Protein AF-A0A2D4LAH9-F1 (afdb_monomer)

Organism: NCBI:txid129469

Foldseek 3Di:
DDWDDDPNDTDDPVVCCVVPFAAAPQPRDTDDDDWDDDPNGIHDQQRQAAPQPRDGDDPPADWDDDPPHIHRPVRVVVVVVVVVVVVVVVVVPPCPDDDDDDDDDDDPDPDDDDDDDDDDDDDD

Solvent-accessible surface area (backbone atoms only — not comparable to full-atom values): 8335 Å² total; per-residue (Å²): 133,78,71,48,75,55,98,89,44,78,29,50,63,67,58,42,42,73,76,71,46,50,52,15,74,79,78,70,43,71,57,77,84,73,74,40,78,57,96,94,41,36,28,39,53,87,62,47,33,20,78,84,78,64,46,62,70,59,92,89,60,75,71,45,74,56,90,91,46,39,28,42,65,67,54,50,52,51,55,53,51,53,52,55,53,50,53,52,55,55,68,70,60,75,68,75,80,80,76,93,78,91,80,87,91,83,86,86,77,91,72,84,84,88,88,84,89,86,86,81,89,80,88,134

Secondary structure (DSSP, 8-state):
--EEEETTEEEEHHHHHHHHPPBPTTT-SB--S--EEETTEEE-TTT-B-TTT-PBPPTT---EEETTEEE-HHHHHHHHHHHHHHHHHHHT---PPPP-------------------------

Radius of gyration: 31.05 Å; Cα contacts (8 Å, |Δi|>4): 111; chains: 1; bounding box: 58×58×88 Å

InterPro domains:
  IPR001781 Zinc finger, LIM-type [PF00412] (24-76)
  IPR001781 Zinc finger, LIM-type [PS00478] (24-57)
  IPR001781 Zinc finger, LIM-type [PS50023] (22-82)
  IPR001781 Zinc finger, LIM-type [SM00132] (23-75)
  IPR051618 Actin-binding LIM [PTHR24213] (1-110)

Sequence (124 aa):
GEYISKDGVPYCESDYHAQFGIKCETCNRYISGRVLEAGGKHYHPTCARCVRCHQMFTEGEEMYLTGSEVWHPICKQAARAEKKLKHRRTSETSISPPGSSIGSPNRVICSLGTLSPYSQDIYE

Mean predicted aligned error: 14.27 Å

pLDDT: mean 78.94, std 20.69, range [34.25, 96.5]

Structure (mmCIF, N/CA/C/O backbone):
data_AF-A0A2D4LAH9-F1
#
_entry.id   AF-A0A2D4LAH9-F1
#
loop_
_atom_site.group_PDB
_atom_site.id
_atom_site.type_symbol
_atom_site.label_atom_id
_atom_site.label_alt_id
_atom_site.label_comp_id
_atom_site.label_asym_id
_atom_site.label_entity_id
_atom_site.label_seq_id
_atom_site.pdbx_PDB_ins_code
_atom_site.Cartn_x
_atom_site.Cartn_y
_atom_site.Cartn_z
_atom_site.occupancy
_atom_site.B_iso_or_equiv
_atom_site.auth_seq_id
_atom_site.auth_comp_id
_atom_site.auth_asym_id
_atom_site.auth_atom_id
_atom_site.pdbx_PDB_model_num
ATOM 1 N N . GLY A 1 1 ? -21.702 -7.077 20.236 1.00 69.81 1 GLY A N 1
ATOM 2 C CA . GLY A 1 1 ? -20.574 -6.513 19.476 1.00 69.81 1 GLY A CA 1
ATOM 3 C C . GLY A 1 1 ? -19.377 -6.483 20.390 1.00 69.81 1 GLY A C 1
ATOM 4 O O . GLY A 1 1 ? -19.568 -6.250 21.578 1.00 69.81 1 GLY A O 1
ATOM 5 N N . GLU A 1 2 ? -18.193 -6.784 19.873 1.00 82.88 2 GLU A N 1
ATOM 6 C CA . GLU A 1 2 ? -16.946 -6.663 20.634 1.00 82.88 2 GLU A CA 1
ATOM 7 C C . GLU A 1 2 ? -16.525 -5.183 20.702 1.00 82.88 2 GLU A C 1
ATOM 9 O O . GLU A 1 2 ? -16.759 -4.425 19.758 1.00 82.88 2 GLU A O 1
ATOM 14 N N . TYR A 1 3 ? -15.963 -4.757 21.836 1.00 90.12 3 TYR A N 1
ATOM 15 C CA . TYR A 1 3 ? -15.490 -3.387 22.072 1.00 90.12 3 TYR A CA 1
ATOM 16 C C . TYR A 1 3 ? -13.961 -3.358 22.112 1.00 90.12 3 TYR A C 1
ATOM 18 O O . TYR A 1 3 ? -13.335 -4.301 22.597 1.00 90.12 3 TYR A O 1
ATOM 26 N N . ILE A 1 4 ? -13.365 -2.261 21.639 1.00 91.19 4 ILE A N 1
ATOM 27 C CA . ILE A 1 4 ? -11.914 -2.043 21.625 1.00 91.19 4 ILE A CA 1
ATOM 28 C C . ILE A 1 4 ? -11.580 -0.951 22.646 1.00 91.19 4 ILE A C 1
ATOM 30 O O . ILE A 1 4 ? -12.058 0.177 22.528 1.00 91.19 4 ILE A O 1
ATOM 34 N N . SER A 1 5 ? -10.759 -1.273 23.647 1.00 93.31 5 SER A N 1
ATOM 35 C CA . SER A 1 5 ? -10.338 -0.317 24.679 1.00 93.31 5 SER A CA 1
ATOM 36 C C . SER A 1 5 ? -9.042 0.388 24.282 1.00 93.31 5 SER A C 1
ATOM 38 O O . SER A 1 5 ? -8.027 -0.271 24.055 1.00 93.31 5 SER A O 1
ATOM 40 N N . LYS A 1 6 ? -9.052 1.726 24.261 1.00 91.12 6 LYS A N 1
ATOM 41 C CA . LYS A 1 6 ? -7.860 2.564 24.049 1.00 91.12 6 LYS A CA 1
ATOM 42 C C . LYS A 1 6 ? -7.771 3.605 25.153 1.00 91.12 6 LYS A C 1
ATOM 44 O O . LYS A 1 6 ? -8.728 4.342 25.365 1.00 91.12 6 LYS A O 1
ATOM 49 N N . ASP A 1 7 ? -6.647 3.642 25.868 1.00 92.81 7 ASP A N 1
ATOM 50 C CA . ASP A 1 7 ? -6.413 4.586 26.973 1.00 92.81 7 ASP A CA 1
ATOM 51 C C . ASP A 1 7 ? -7.532 4.567 28.044 1.00 92.81 7 ASP A C 1
ATOM 53 O O . ASP A 1 7 ? -7.882 5.586 28.628 1.00 92.81 7 ASP A O 1
ATOM 57 N N . GLY A 1 8 ? -8.136 3.393 28.280 1.00 93.06 8 GLY A N 1
ATOM 58 C CA . GLY A 1 8 ? -9.243 3.207 29.230 1.00 93.06 8 GLY A CA 1
ATOM 59 C C . GLY A 1 8 ? -10.637 3.570 28.701 1.00 93.06 8 GLY A C 1
ATOM 60 O O . GLY A 1 8 ? -11.620 3.347 29.405 1.00 93.06 8 GLY A O 1
ATOM 61 N N . VAL A 1 9 ? -10.749 4.074 27.468 1.00 94.38 9 VAL A N 1
ATOM 62 C CA . VAL A 1 9 ? -12.029 4.425 26.836 1.00 94.38 9 VAL A CA 1
ATOM 63 C C . VAL A 1 9 ? -12.472 3.305 25.883 1.00 94.38 9 VAL A C 1
ATOM 65 O O . VAL A 1 9 ? -11.676 2.883 25.036 1.00 94.38 9 VAL A O 1
ATOM 68 N N . PRO A 1 10 ? -13.717 2.803 25.994 1.00 95.75 10 PRO A N 1
ATOM 69 C CA . PRO A 1 10 ? -14.249 1.807 25.073 1.00 95.75 10 PRO A CA 1
ATOM 70 C C . PRO A 1 10 ? -14.749 2.461 23.779 1.00 95.75 10 PRO A C 1
ATOM 72 O O . PRO A 1 10 ? -15.543 3.400 23.811 1.00 95.75 10 PRO A O 1
ATOM 75 N N . TYR A 1 11 ? -14.340 1.910 22.640 1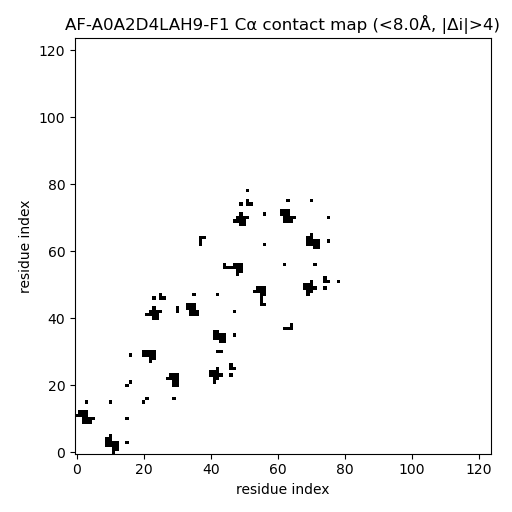.00 94.81 11 TYR A N 1
ATOM 76 C CA . TYR A 1 11 ? -14.817 2.291 21.312 1.00 94.81 11 TYR A CA 1
ATOM 77 C C . TYR A 1 11 ? -15.493 1.099 20.641 1.00 94.81 1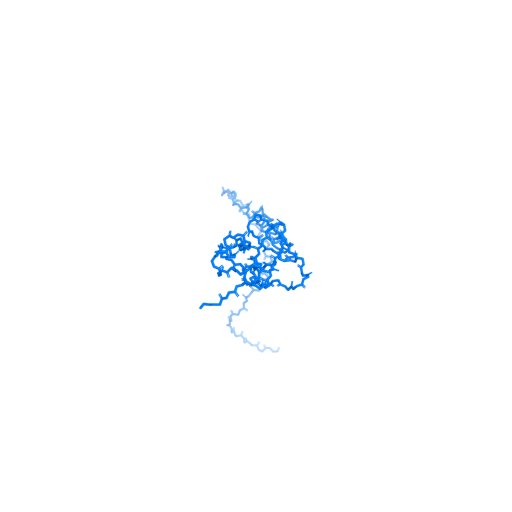1 TYR A C 1
ATOM 79 O O . TYR A 1 11 ? -15.099 -0.055 20.845 1.00 94.81 11 TYR A O 1
ATOM 87 N N . CYS A 1 12 ? -16.493 1.364 19.798 1.00 93.94 12 CYS A N 1
ATOM 88 C CA . CYS A 1 12 ? -16.871 0.371 18.800 1.00 93.94 12 CYS A CA 1
ATOM 89 C C . CYS A 1 12 ? -15.774 0.286 17.7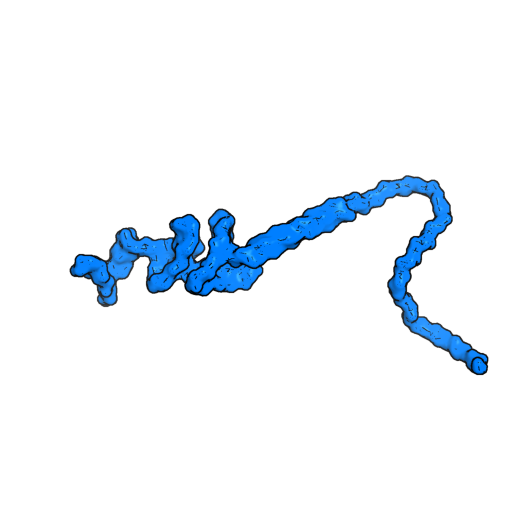25 1.00 93.94 12 CYS A C 1
ATOM 91 O O . CYS A 1 12 ? -14.985 1.217 17.548 1.00 93.94 12 CYS A O 1
ATOM 93 N N . GLU A 1 13 ? -15.730 -0.816 16.977 1.00 91.69 13 GLU A N 1
ATOM 94 C CA . GLU A 1 13 ? -14.726 -1.014 15.925 1.00 91.69 13 GLU A CA 1
ATOM 95 C C . GLU A 1 13 ? -14.715 0.127 14.890 1.00 91.69 13 GLU A C 1
ATOM 97 O O . GLU A 1 13 ? -13.654 0.597 14.481 1.00 91.69 13 GLU A O 1
ATOM 102 N N . SER A 1 14 ? -15.897 0.609 14.493 1.00 92.62 14 SER A N 1
ATOM 103 C CA . SER A 1 14 ? -16.024 1.677 13.492 1.00 92.62 14 SER A CA 1
ATOM 104 C C . SER A 1 14 ? -15.450 3.006 13.986 1.00 92.62 14 SER A C 1
ATOM 106 O O . SER A 1 14 ? -14.678 3.634 13.263 1.00 92.62 14 SER A O 1
ATOM 108 N N . ASP A 1 15 ? -15.760 3.407 15.221 1.00 94.31 15 ASP A N 1
ATOM 109 C CA . ASP A 1 15 ? -15.262 4.659 15.804 1.00 94.31 15 ASP A CA 1
ATOM 110 C C . ASP A 1 15 ? -13.758 4.598 16.060 1.00 94.31 15 ASP A C 1
ATOM 112 O O . ASP A 1 15 ? -13.039 5.561 15.784 1.00 94.31 15 ASP A O 1
ATOM 116 N N . TYR A 1 16 ? -13.271 3.447 16.533 1.00 94.25 16 TYR A N 1
ATOM 117 C CA . TYR A 1 16 ? -11.845 3.229 16.736 1.00 94.25 16 TYR A CA 1
ATOM 118 C C . TYR A 1 16 ? -11.079 3.410 15.424 1.00 94.25 16 TYR A C 1
ATOM 120 O O . TYR A 1 16 ? -10.102 4.155 15.361 1.00 94.25 16 TYR A O 1
ATOM 128 N N . HIS A 1 17 ? -11.543 2.771 14.350 1.00 94.12 17 HIS A N 1
ATOM 129 C CA . HIS A 1 17 ? -10.920 2.907 13.041 1.00 94.12 17 HIS A CA 1
ATOM 130 C C . HIS A 1 17 ? -11.063 4.320 12.457 1.00 94.12 17 HIS A C 1
ATOM 132 O O . HIS A 1 17 ? -10.127 4.819 11.829 1.00 94.12 17 HIS A O 1
ATOM 138 N N . ALA A 1 18 ? -12.195 4.993 12.666 1.00 92.75 18 ALA A N 1
ATOM 139 C CA . ALA A 1 18 ? -12.395 6.361 12.197 1.00 92.75 18 ALA A CA 1
ATOM 140 C C . ALA A 1 18 ? -11.409 7.350 12.841 1.00 92.75 18 ALA A C 1
ATOM 142 O O . ALA A 1 18 ? -10.912 8.240 12.152 1.00 92.75 18 ALA A O 1
ATOM 143 N N . GLN A 1 19 ? -11.104 7.178 14.130 1.00 93.94 19 GLN A N 1
ATOM 144 C CA . GLN A 1 19 ? -10.240 8.094 14.882 1.00 93.94 19 GLN A CA 1
ATOM 145 C C . GLN A 1 19 ? -8.759 7.697 14.867 1.00 93.94 19 GLN A C 1
ATOM 147 O O . GLN A 1 19 ? -7.890 8.562 14.801 1.00 93.94 19 GLN A O 1
ATOM 152 N N . PHE A 1 20 ? -8.461 6.398 14.932 1.00 92.94 20 PHE A N 1
ATOM 153 C CA . PHE A 1 20 ? -7.107 5.881 15.173 1.00 92.94 20 PHE A CA 1
ATOM 154 C C . PHE A 1 20 ? -6.662 4.829 14.152 1.00 92.94 20 PHE A C 1
ATOM 156 O O . PHE A 1 20 ? -5.547 4.316 14.232 1.00 92.94 20 PHE A O 1
ATOM 163 N N . GLY A 1 21 ? -7.528 4.463 13.209 1.00 93.31 21 GLY A N 1
ATOM 164 C CA . GLY A 1 21 ? -7.244 3.405 12.254 1.00 93.31 21 GLY A C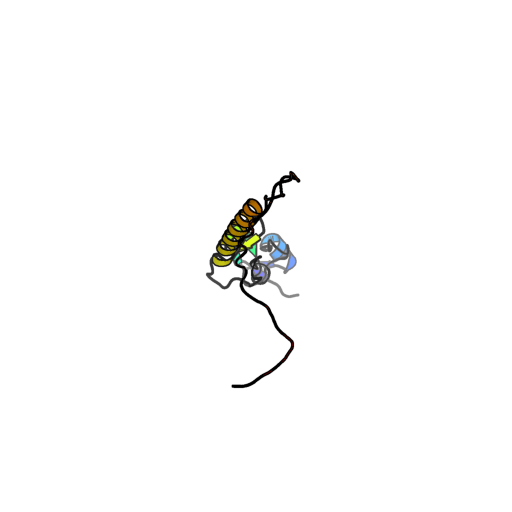A 1
ATOM 165 C C . GLY A 1 21 ? -6.180 3.806 11.236 1.00 93.31 21 GLY A C 1
ATOM 166 O O . GLY A 1 21 ? -6.270 4.844 10.583 1.00 93.31 21 GLY A O 1
ATOM 167 N N . ILE A 1 22 ? -5.212 2.918 11.028 1.00 95.62 22 ILE A N 1
ATOM 168 C CA . ILE A 1 22 ? -4.214 3.038 9.964 1.00 95.62 22 ILE A CA 1
ATOM 169 C C . ILE A 1 22 ? -4.790 2.410 8.696 1.00 95.62 22 ILE A C 1
ATOM 171 O O . ILE A 1 22 ? -5.244 1.265 8.723 1.00 95.62 22 ILE A O 1
ATOM 175 N N . LYS A 1 23 ? -4.777 3.137 7.576 1.00 96.12 23 LYS A N 1
ATOM 176 C CA . LYS A 1 23 ? -5.248 2.623 6.283 1.00 96.12 23 LYS A CA 1
ATOM 177 C C . LYS A 1 23 ? -4.090 2.094 5.452 1.00 96.12 23 LYS A C 1
ATOM 179 O O . LYS A 1 23 ? -3.045 2.730 5.348 1.00 96.12 23 LYS A O 1
ATOM 184 N N . CYS A 1 24 ? -4.306 0.943 4.827 1.00 96.00 24 CYS A N 1
ATOM 185 C CA . CYS A 1 24 ? -3.378 0.414 3.845 1.00 96.00 24 CYS A CA 1
ATOM 186 C C . CYS A 1 24 ? -3.425 1.244 2.566 1.00 96.00 24 CYS A C 1
ATOM 188 O O . CYS A 1 24 ? -4.490 1.417 1.977 1.00 96.00 24 CYS A O 1
ATOM 190 N N . GLU A 1 25 ? -2.258 1.662 2.089 1.00 94.94 25 GLU A N 1
ATOM 191 C CA . GLU A 1 25 ? -2.116 2.423 0.846 1.00 94.94 25 GLU A CA 1
ATOM 192 C C . GLU A 1 25 ? -2.602 1.639 -0.391 1.00 94.94 25 GLU A C 1
ATOM 194 O O . GLU A 1 25 ? -3.119 2.219 -1.339 1.00 94.94 25 GLU A O 1
ATOM 199 N N . THR A 1 26 ? -2.465 0.309 -0.400 1.00 93.81 26 THR A N 1
ATOM 200 C CA . THR A 1 26 ? -2.825 -0.518 -1.564 1.00 93.81 26 THR A CA 1
ATOM 201 C C . THR A 1 26 ? -4.325 -0.774 -1.675 1.00 93.81 26 THR A C 1
ATOM 203 O O . THR A 1 26 ? -4.877 -0.709 -2.770 1.00 93.81 26 THR A O 1
ATOM 206 N N . CYS A 1 27 ? -4.992 -1.126 -0.571 1.00 95.44 27 CYS A N 1
ATOM 207 C CA . CYS A 1 27 ? -6.397 -1.550 -0.600 1.00 95.44 27 CYS A CA 1
ATOM 208 C C . CYS A 1 27 ? -7.367 -0.555 0.052 1.00 95.44 27 CYS A C 1
ATOM 210 O O . CYS A 1 27 ? -8.575 -0.779 0.007 1.00 95.44 27 CYS A O 1
ATOM 212 N N . ASN A 1 28 ? -6.859 0.524 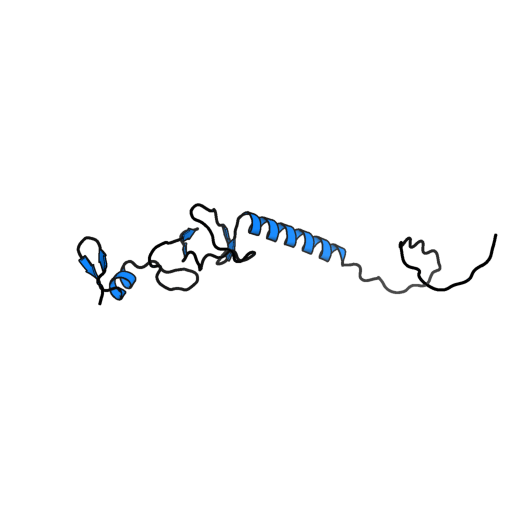0.656 1.00 95.44 28 ASN A N 1
ATOM 213 C CA . ASN A 1 28 ? -7.622 1.560 1.361 1.00 95.44 28 ASN A CA 1
ATOM 214 C C . ASN A 1 28 ? -8.486 1.062 2.535 1.00 95.44 28 ASN A C 1
ATOM 216 O O . ASN A 1 28 ? -9.336 1.797 3.039 1.00 95.44 28 ASN A O 1
ATOM 220 N N . ARG A 1 29 ? -8.262 -0.172 3.004 1.00 95.75 29 ARG A N 1
ATOM 221 C CA . ARG A 1 29 ? -8.912 -0.733 4.197 1.00 95.75 29 ARG A CA 1
ATOM 222 C C . ARG A 1 29 ? -8.042 -0.53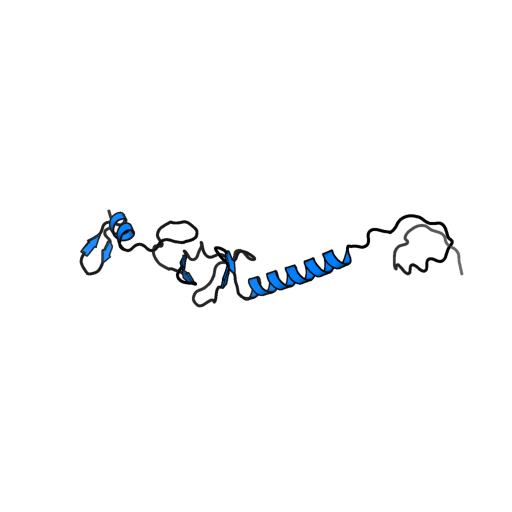2 5.430 1.00 95.75 29 ARG A C 1
ATOM 224 O O . ARG A 1 29 ? -6.821 -0.402 5.319 1.00 95.75 29 ARG A O 1
ATOM 231 N N . TYR A 1 30 ? -8.677 -0.539 6.597 1.00 96.12 30 TYR A N 1
ATOM 232 C CA . TYR A 1 30 ? -7.974 -0.478 7.872 1.00 96.12 30 TYR A CA 1
ATOM 233 C C . TYR A 1 30 ? -7.084 -1.710 8.080 1.00 96.12 30 TYR A C 1
ATOM 235 O O . TYR A 1 30 ? -7.418 -2.828 7.672 1.00 96.12 30 TYR A O 1
ATOM 243 N N . ILE A 1 31 ? -5.908 -1.483 8.658 1.00 94.56 31 ILE A N 1
ATOM 244 C CA . ILE A 1 31 ? -4.954 -2.525 9.022 1.00 94.56 31 ILE A CA 1
ATOM 245 C C . ILE A 1 31 ? -5.229 -2.920 10.465 1.00 94.56 31 ILE A C 1
ATOM 247 O O . ILE A 1 31 ? -5.017 -2.134 11.384 1.00 94.56 31 ILE A O 1
ATOM 251 N N . SER A 1 32 ? -5.686 -4.153 10.649 1.00 90.38 32 SER A N 1
ATOM 252 C CA . SER A 1 32 ? -5.830 -4.774 11.961 1.00 90.38 32 SER A CA 1
ATOM 253 C C . SER A 1 32 ? -4.636 -5.703 12.198 1.00 90.38 32 SER A C 1
ATOM 255 O O . SER A 1 32 ? -4.299 -6.517 11.337 1.00 90.38 32 SER A O 1
ATOM 257 N N . GLY A 1 33 ? -3.985 -5.596 13.357 1.00 88.06 33 GLY A N 1
ATOM 258 C CA . GLY A 1 33 ? -2.838 -6.435 13.716 1.00 88.06 33 GLY A CA 1
ATOM 259 C C . GLY A 1 33 ? -1.501 -5.920 13.170 1.00 88.06 33 GLY A C 1
ATOM 260 O O . GLY A 1 33 ? -1.140 -4.769 13.401 1.00 88.06 33 GLY A O 1
ATOM 261 N N . ARG A 1 34 ? -0.729 -6.791 12.500 1.00 90.75 34 ARG A N 1
ATOM 262 C CA . ARG A 1 34 ? 0.620 -6.458 12.004 1.00 90.75 34 ARG A CA 1
ATOM 263 C C . ARG A 1 34 ? 0.558 -5.449 10.858 1.00 90.75 34 ARG A C 1
ATOM 265 O O . ARG A 1 34 ? -0.207 -5.624 9.910 1.00 90.75 34 ARG A O 1
ATOM 272 N N . VAL A 1 35 ? 1.437 -4.454 10.917 1.00 92.50 35 VAL A N 1
ATOM 273 C CA . VAL A 1 35 ? 1.582 -3.398 9.912 1.00 92.50 35 VAL A CA 1
ATOM 274 C C . VAL A 1 35 ? 2.996 -3.409 9.344 1.00 92.50 35 VAL A C 1
ATOM 276 O O . VAL A 1 35 ? 3.958 -3.629 10.075 1.00 92.50 35 VAL A O 1
ATOM 279 N N . LEU A 1 36 ? 3.114 -3.183 8.037 1.00 91.88 36 LEU A N 1
ATOM 280 C CA . LEU A 1 36 ? 4.387 -2.867 7.400 1.00 91.88 36 LEU A CA 1
ATOM 281 C C . LEU A 1 36 ? 4.438 -1.376 7.088 1.00 91.88 36 LEU A C 1
ATOM 283 O O . LEU A 1 36 ? 3.492 -0.832 6.512 1.00 91.88 36 LEU A O 1
ATOM 287 N N . GLU A 1 37 ? 5.554 -0.742 7.427 1.00 91.69 37 GLU A N 1
ATOM 288 C CA . GLU A 1 37 ? 5.804 0.671 7.166 1.00 91.69 37 GLU A CA 1
ATOM 289 C C . GLU A 1 37 ? 6.974 0.831 6.188 1.00 91.69 37 GLU A C 1
ATOM 291 O O . GLU A 1 37 ? 8.032 0.228 6.360 1.00 91.69 37 GLU A O 1
ATOM 296 N N . ALA A 1 38 ? 6.793 1.651 5.151 1.00 87.69 38 ALA A N 1
ATOM 297 C CA . ALA A 1 38 ? 7.905 2.163 4.353 1.00 87.69 38 ALA A CA 1
ATOM 298 C C . ALA A 1 38 ? 7.593 3.542 3.796 1.00 87.69 38 ALA A C 1
ATOM 300 O O . ALA A 1 38 ? 6.491 3.794 3.308 1.00 87.69 38 ALA A O 1
ATOM 301 N N . GLY A 1 39 ? 8.597 4.422 3.817 1.00 86.62 39 GLY A N 1
ATOM 302 C CA . GLY A 1 39 ? 8.502 5.770 3.253 1.00 86.62 39 GLY A CA 1
ATOM 303 C C . GLY A 1 39 ? 7.291 6.557 3.760 1.00 86.62 39 GLY A C 1
ATOM 304 O O . GLY A 1 39 ? 6.651 7.245 2.969 1.00 86.62 39 GLY A O 1
ATOM 305 N N . GLY A 1 40 ? 6.936 6.393 5.041 1.00 88.94 40 GLY A N 1
ATOM 306 C CA . GLY A 1 40 ? 5.773 7.032 5.668 1.00 88.94 40 GLY A CA 1
ATOM 307 C C . GLY A 1 40 ? 4.409 6.477 5.234 1.00 88.94 40 GLY A C 1
ATOM 308 O O . GLY A 1 40 ? 3.379 7.067 5.554 1.00 88.94 40 GLY A O 1
ATOM 309 N N . LYS A 1 41 ? 4.380 5.368 4.488 1.00 92.06 41 LYS A N 1
ATOM 310 C CA . LYS A 1 41 ? 3.163 4.669 4.054 1.00 92.06 41 LYS A CA 1
ATOM 311 C C . LYS A 1 41 ? 3.024 3.339 4.781 1.00 92.06 41 LYS A C 1
ATOM 313 O O . LYS A 1 41 ? 4.020 2.702 5.122 1.00 92.06 41 LYS A O 1
ATOM 318 N N . HIS A 1 42 ? 1.779 2.902 4.939 1.00 94.12 42 HIS A N 1
ATOM 319 C CA . HIS A 1 42 ? 1.427 1.693 5.674 1.00 94.12 42 HIS A CA 1
ATOM 320 C C . HIS A 1 42 ? 0.757 0.664 4.768 1.00 94.12 42 HIS A C 1
ATOM 322 O O . HIS A 1 42 ? -0.046 1.004 3.891 1.00 94.12 42 HIS A O 1
ATOM 328 N N . TYR A 1 43 ? 1.056 -0.610 5.003 1.00 93.94 43 TYR A N 1
ATOM 329 C CA . TYR A 1 43 ? 0.576 -1.710 4.178 1.00 93.94 43 TYR A CA 1
ATOM 330 C C . TYR A 1 43 ? 0.212 -2.929 5.021 1.00 93.94 43 TYR A C 1
ATOM 332 O O . TYR A 1 43 ? 0.883 -3.242 6.007 1.00 93.94 43 TYR A O 1
ATOM 340 N N . HIS A 1 44 ? -0.816 -3.671 4.595 1.00 95.38 44 HIS A N 1
ATOM 341 C CA . HIS A 1 44 ? -0.959 -5.053 5.050 1.00 95.38 44 HIS A CA 1
ATOM 342 C C . HIS A 1 44 ? 0.238 -5.876 4.544 1.00 95.38 44 HIS A C 1
ATOM 344 O O . HIS A 1 44 ? 0.656 -5.670 3.397 1.00 95.38 44 HIS A O 1
ATOM 350 N N . PRO A 1 45 ? 0.726 -6.869 5.309 1.00 92.81 45 PRO A N 1
ATOM 351 C CA . PRO A 1 45 ? 1.777 -7.783 4.850 1.00 92.81 45 PRO A CA 1
ATOM 352 C C . PRO A 1 45 ? 1.467 -8.456 3.504 1.00 92.81 45 PRO A C 1
ATOM 354 O O . PRO A 1 45 ? 2.343 -8.644 2.669 1.00 92.81 45 PRO A O 1
ATOM 357 N N . THR A 1 46 ? 0.190 -8.754 3.253 1.00 92.75 46 THR A N 1
ATOM 358 C CA . THR A 1 46 ? -0.286 -9.357 2.000 1.00 92.75 46 THR A CA 1
ATOM 359 C C . THR A 1 46 ? -0.445 -8.356 0.851 1.00 92.75 46 THR A C 1
ATOM 361 O O . THR A 1 46 ? -0.508 -8.763 -0.312 1.00 92.75 46 THR A O 1
ATOM 364 N N . CYS A 1 47 ? -0.525 -7.057 1.154 1.00 94.00 47 CYS A N 1
ATOM 365 C CA . CYS A 1 47 ? -0.677 -5.986 0.171 1.00 94.00 47 CYS A CA 1
ATOM 366 C C . CYS A 1 47 ? 0.669 -5.446 -0.318 1.00 94.00 47 CYS A C 1
ATOM 368 O O . CYS A 1 47 ? 0.802 -5.149 -1.506 1.00 94.00 47 CYS A O 1
ATOM 370 N N . ALA A 1 48 ? 1.671 -5.360 0.559 1.00 93.38 48 ALA A N 1
ATOM 371 C CA . ALA A 1 48 ? 3.035 -5.021 0.170 1.00 93.38 48 ALA A CA 1
ATOM 372 C C . ALA A 1 48 ? 3.687 -6.218 -0.535 1.00 93.38 48 ALA A C 1
ATOM 374 O O . ALA A 1 48 ? 4.323 -7.064 0.086 1.00 93.38 48 ALA A O 1
ATOM 375 N N . ARG A 1 49 ? 3.511 -6.305 -1.856 1.00 95.38 49 ARG A N 1
ATOM 376 C CA . ARG A 1 49 ? 4.139 -7.338 -2.688 1.00 95.38 49 ARG A CA 1
ATOM 377 C C . ARG A 1 49 ? 5.079 -6.706 -3.684 1.00 95.38 49 ARG A C 1
ATOM 379 O O . ARG A 1 49 ? 4.740 -5.709 -4.323 1.00 95.38 49 ARG A O 1
ATOM 386 N N . CYS A 1 50 ? 6.245 -7.316 -3.853 1.00 95.69 50 CYS A N 1
ATOM 387 C CA . CYS A 1 50 ? 7.191 -6.841 -4.844 1.00 95.69 50 CYS A CA 1
ATOM 388 C C . CYS A 1 50 ? 6.588 -6.943 -6.250 1.00 95.69 50 CYS A C 1
ATOM 390 O O . CYS A 1 50 ? 6.143 -8.013 -6.659 1.00 95.69 50 CYS A O 1
ATOM 392 N N . VAL A 1 51 ? 6.629 -5.863 -7.028 1.00 94.88 51 VAL A N 1
ATOM 393 C CA . VAL A 1 51 ? 6.027 -5.844 -8.374 1.00 94.88 51 VAL A CA 1
ATOM 394 C C . VAL A 1 51 ? 6.710 -6.781 -9.381 1.00 94.88 51 VAL A C 1
ATOM 396 O O . VAL A 1 51 ? 6.121 -7.095 -10.407 1.00 94.88 51 VAL A O 1
ATOM 399 N N . ARG A 1 52 ? 7.937 -7.248 -9.096 1.00 94.94 52 ARG A N 1
ATOM 400 C CA . ARG A 1 52 ? 8.684 -8.173 -9.967 1.00 94.94 52 ARG A CA 1
ATOM 401 C C . ARG A 1 52 ? 8.438 -9.644 -9.645 1.00 94.94 52 ARG A C 1
ATOM 403 O O . ARG A 1 52 ? 8.240 -10.431 -10.557 1.00 94.94 52 ARG A O 1
ATOM 410 N N . CYS A 1 53 ? 8.541 -10.030 -8.372 1.00 95.81 53 CYS A N 1
ATOM 411 C CA . CYS A 1 53 ? 8.451 -11.437 -7.957 1.00 95.81 53 CYS A CA 1
ATOM 412 C C . CYS A 1 53 ? 7.136 -11.788 -7.253 1.00 95.81 53 CYS A C 1
ATOM 414 O O . CYS A 1 53 ? 6.912 -12.953 -6.941 1.00 95.81 53 CYS A O 1
ATOM 416 N N . HIS A 1 54 ? 6.293 -10.792 -6.968 1.00 95.06 54 HIS A N 1
ATOM 417 C CA . HIS A 1 54 ? 5.017 -10.912 -6.257 1.00 95.06 54 HIS A CA 1
ATOM 418 C C . HIS A 1 54 ? 5.096 -11.521 -4.849 1.00 95.06 54 HIS A C 1
ATOM 420 O O . HIS A 1 54 ? 4.062 -11.763 -4.230 1.00 95.06 54 HIS A O 1
ATOM 426 N N . GLN A 1 55 ? 6.306 -11.709 -4.319 1.00 94.69 55 GLN A N 1
ATOM 427 C CA . GLN A 1 55 ? 6.530 -12.161 -2.952 1.00 94.69 55 GLN A CA 1
ATOM 428 C C . GLN A 1 55 ? 6.294 -11.023 -1.956 1.00 94.69 55 GLN A C 1
ATOM 430 O O . GLN A 1 55 ? 6.495 -9.844 -2.278 1.00 94.69 55 GLN A O 1
ATOM 435 N N . MET A 1 56 ? 5.835 -11.412 -0.769 1.00 93.06 56 MET A N 1
ATOM 436 C CA . MET A 1 56 ? 5.667 -10.535 0.388 1.00 93.06 56 MET A CA 1
ATOM 437 C C . MET A 1 56 ? 7.022 -10.270 1.048 1.00 93.06 56 MET A C 1
ATOM 439 O O . MET A 1 56 ? 7.968 -11.025 0.829 1.00 93.06 56 MET A O 1
ATOM 443 N N . PHE A 1 57 ? 7.077 -9.224 1.866 1.00 91.19 57 PHE A N 1
ATOM 444 C CA . PHE A 1 57 ? 8.242 -8.889 2.681 1.00 91.19 57 PHE A CA 1
ATOM 445 C C . PHE A 1 57 ? 8.109 -9.518 4.067 1.00 91.19 57 PHE A C 1
ATOM 447 O O . PHE A 1 57 ? 7.013 -9.577 4.638 1.00 91.19 57 PHE A O 1
ATOM 454 N N . THR A 1 58 ? 9.226 -9.980 4.606 1.00 86.56 58 THR A N 1
ATOM 455 C CA . THR A 1 58 ? 9.347 -10.447 5.986 1.00 86.56 58 THR A CA 1
ATOM 456 C C . THR A 1 58 ? 9.698 -9.293 6.925 1.00 86.56 58 THR A C 1
ATOM 458 O O . THR A 1 58 ? 10.052 -8.190 6.507 1.00 86.56 58 THR A O 1
ATOM 461 N N . GLU A 1 59 ? 9.528 -9.518 8.225 1.00 82.25 59 GLU A N 1
ATOM 462 C CA . GLU A 1 59 ? 9.854 -8.515 9.234 1.00 82.25 59 GLU A CA 1
ATOM 463 C C . GLU A 1 59 ? 11.355 -8.192 9.208 1.00 82.25 59 GLU A C 1
ATOM 465 O O . GLU A 1 59 ? 12.191 -9.092 9.233 1.00 82.25 59 GLU A O 1
ATOM 470 N N . GLY A 1 60 ? 11.692 -6.903 9.141 1.00 82.56 60 GLY A N 1
ATOM 471 C CA . GLY A 1 60 ? 13.079 -6.438 9.061 1.00 82.56 60 GLY A CA 1
ATOM 472 C C . GLY A 1 60 ? 13.690 -6.448 7.656 1.00 82.56 60 GLY A C 1
ATOM 473 O O . GLY A 1 60 ? 14.823 -5.994 7.504 1.00 82.56 60 GLY A O 1
ATOM 474 N N . GLU A 1 61 ? 12.972 -6.902 6.622 1.00 87.75 61 GLU A N 1
ATOM 475 C CA . GLU A 1 61 ? 13.450 -6.762 5.244 1.00 87.75 61 GLU A CA 1
ATOM 476 C C . GLU A 1 61 ? 13.335 -5.324 4.733 1.00 87.75 61 GLU A C 1
ATOM 478 O O . GLU A 1 61 ? 12.309 -4.653 4.864 1.00 87.75 61 GLU A O 1
ATOM 483 N N . GLU A 1 62 ? 14.397 -4.867 4.071 1.00 89.12 62 GLU A N 1
ATOM 484 C CA . GLU A 1 62 ? 14.397 -3.580 3.391 1.00 89.12 62 GLU A CA 1
ATOM 485 C C . GLU A 1 62 ? 13.529 -3.633 2.129 1.00 89.12 62 GLU A C 1
ATOM 487 O O . GLU A 1 62 ? 13.640 -4.543 1.300 1.00 89.12 62 GLU A O 1
ATOM 492 N N . MET A 1 63 ? 12.711 -2.599 1.925 1.00 90.75 63 MET A N 1
ATOM 493 C CA . MET A 1 63 ? 11.918 -2.432 0.709 1.00 90.75 63 MET A CA 1
ATOM 494 C C . MET A 1 63 ? 12.116 -1.055 0.086 1.00 90.75 63 MET A C 1
ATOM 496 O O . MET A 1 63 ? 12.222 -0.040 0.772 1.00 90.75 63 MET A O 1
ATOM 500 N N . TYR A 1 64 ? 12.134 -1.010 -1.246 1.00 93.31 64 TYR A N 1
ATOM 501 C CA . TYR A 1 64 ? 12.236 0.239 -1.993 1.00 93.31 64 TYR A CA 1
ATOM 502 C C . TYR A 1 64 ? 10.903 0.630 -2.604 1.00 93.31 64 TYR A C 1
ATOM 504 O O . TYR A 1 64 ? 10.302 -0.138 -3.356 1.00 93.31 64 TYR A O 1
ATOM 512 N N . LEU A 1 65 ? 10.521 1.882 -2.378 1.00 93.44 65 LEU A N 1
ATOM 513 C CA . LEU A 1 65 ? 9.349 2.487 -2.991 1.00 93.44 65 LEU A CA 1
ATOM 514 C C . LEU A 1 65 ? 9.726 3.266 -4.254 1.00 93.44 65 LEU A C 1
ATOM 516 O O . LEU A 1 65 ? 10.807 3.856 -4.366 1.00 93.44 65 LEU A O 1
ATOM 520 N N . THR A 1 66 ? 8.860 3.226 -5.260 1.00 92.69 66 THR A N 1
ATOM 521 C CA . THR A 1 66 ? 8.936 4.062 -6.467 1.00 92.69 66 THR A CA 1
ATOM 522 C C . THR A 1 66 ? 7.509 4.409 -6.874 1.00 92.69 66 THR A C 1
ATOM 524 O O . THR A 1 66 ? 6.805 3.591 -7.454 1.00 92.69 66 THR A O 1
ATOM 527 N N . GLY A 1 67 ? 7.047 5.602 -6.488 1.00 89.00 67 GLY A N 1
ATOM 528 C CA . GLY A 1 67 ? 5.619 5.928 -6.539 1.00 89.00 67 GLY A CA 1
ATOM 529 C C . GLY A 1 67 ? 4.820 4.979 -5.641 1.00 89.00 67 GLY A C 1
ATOM 530 O O . GLY A 1 67 ? 5.087 4.902 -4.444 1.00 89.00 67 GLY A O 1
ATOM 531 N N . SER A 1 68 ? 3.884 4.237 -6.236 1.00 86.00 68 SER A N 1
ATOM 532 C CA . SER A 1 68 ? 3.085 3.198 -5.564 1.00 86.00 68 SER A CA 1
ATOM 533 C C . SER A 1 68 ? 3.672 1.787 -5.703 1.00 86.00 68 SER A C 1
ATOM 535 O O . SER A 1 68 ? 3.099 0.831 -5.185 1.00 86.00 68 SER A O 1
ATOM 537 N N . GLU A 1 69 ? 4.788 1.623 -6.420 1.00 92.75 69 GLU A N 1
ATOM 538 C CA . GLU A 1 69 ? 5.421 0.320 -6.616 1.00 92.75 69 GLU A CA 1
ATOM 539 C C . GLU A 1 69 ? 6.371 -0.008 -5.464 1.00 92.75 69 GLU A C 1
ATOM 541 O O . GLU A 1 69 ? 7.223 0.804 -5.087 1.00 92.75 69 GLU A O 1
ATOM 546 N N . VAL A 1 70 ? 6.278 -1.241 -4.966 1.00 93.94 70 VAL A N 1
ATOM 547 C CA . VAL A 1 70 ? 7.153 -1.781 -3.921 1.00 93.94 70 VAL A CA 1
ATOM 548 C C . VAL A 1 70 ? 8.110 -2.801 -4.535 1.00 93.94 70 VAL A C 1
ATOM 550 O O . VAL A 1 70 ? 7.717 -3.637 -5.356 1.00 93.94 70 VAL A O 1
ATOM 553 N N . TRP A 1 71 ? 9.382 -2.747 -4.150 1.00 95.81 71 TRP A N 1
ATOM 554 C CA . TRP A 1 71 ? 10.437 -3.579 -4.722 1.00 95.81 71 TRP A CA 1
ATOM 555 C C . TRP A 1 71 ? 11.344 -4.182 -3.652 1.00 95.81 71 TRP A C 1
ATOM 557 O O . TRP A 1 71 ? 11.852 -3.458 -2.799 1.00 95.81 71 TRP A O 1
ATOM 567 N N . HIS A 1 72 ? 11.665 -5.473 -3.786 1.00 95.75 72 HIS A N 1
ATOM 568 C CA . HIS A 1 72 ? 12.863 -6.015 -3.145 1.00 95.75 72 HIS A CA 1
ATOM 569 C C . HIS A 1 72 ? 14.118 -5.329 -3.717 1.00 95.75 72 HIS A C 1
ATOM 571 O O . HIS A 1 72 ? 14.167 -5.088 -4.934 1.00 95.75 72 HIS A O 1
ATOM 577 N N . PRO A 1 73 ? 15.163 -5.089 -2.901 1.00 93.94 73 PRO A N 1
ATOM 578 C CA . PRO A 1 73 ? 16.446 -4.535 -3.338 1.00 93.94 73 PRO A CA 1
ATOM 579 C C . PRO A 1 73 ? 16.994 -5.209 -4.599 1.00 93.94 73 PRO A C 1
ATOM 581 O O . PRO A 1 73 ? 17.274 -4.554 -5.608 1.00 93.94 73 PRO A O 1
ATOM 584 N N . ILE A 1 74 ? 17.047 -6.540 -4.575 1.00 94.81 74 ILE A N 1
ATOM 585 C CA . ILE A 1 74 ? 17.578 -7.371 -5.662 1.00 94.81 74 ILE A CA 1
ATOM 586 C C . ILE A 1 74 ? 16.681 -7.281 -6.902 1.00 94.81 74 ILE A C 1
ATOM 588 O O . ILE A 1 74 ? 17.162 -7.158 -8.030 1.00 94.81 74 ILE A O 1
ATOM 592 N N . CYS A 1 75 ? 15.361 -7.278 -6.710 1.00 96.50 75 CYS A N 1
ATOM 593 C CA . CYS A 1 75 ? 14.409 -7.172 -7.811 1.00 96.50 75 CYS A CA 1
ATOM 594 C C . CYS A 1 75 ? 14.522 -5.834 -8.545 1.00 96.50 75 CYS A C 1
ATOM 596 O O . CYS A 1 75 ? 14.477 -5.811 -9.776 1.00 96.50 75 CYS A O 1
ATOM 598 N N . LYS A 1 76 ? 14.714 -4.733 -7.810 1.00 95.25 76 LYS A N 1
ATOM 599 C CA . LYS A 1 76 ? 14.900 -3.401 -8.398 1.00 95.25 76 LYS A CA 1
ATOM 600 C C . LYS A 1 76 ? 16.184 -3.325 -9.222 1.00 95.25 76 LYS A C 1
ATOM 602 O O . LYS A 1 76 ? 16.180 -2.772 -10.322 1.00 95.25 76 LYS A O 1
ATOM 607 N N . GLN A 1 77 ? 17.278 -3.888 -8.708 1.00 95.56 77 GLN A N 1
ATOM 608 C CA . GLN A 1 77 ? 18.560 -3.924 -9.415 1.00 95.56 77 GLN A CA 1
ATOM 609 C C . GLN A 1 77 ? 18.470 -4.743 -10.705 1.00 95.56 77 GLN A C 1
ATOM 611 O O . GLN A 1 77 ? 18.860 -4.266 -11.771 1.00 95.56 77 GLN A O 1
ATOM 616 N N . ALA A 1 78 ? 17.885 -5.934 -10.636 1.00 95.31 78 ALA A N 1
ATOM 617 C CA . ALA A 1 78 ? 17.742 -6.793 -11.800 1.00 95.31 78 ALA A CA 1
ATOM 618 C C . ALA A 1 78 ? 16.818 -6.184 -12.872 1.00 95.31 78 ALA A C 1
ATOM 620 O O . ALA A 1 78 ? 17.175 -6.183 -14.048 1.00 95.31 78 ALA A O 1
ATOM 621 N N . ALA A 1 79 ? 15.709 -5.544 -12.479 1.00 94.19 79 ALA A N 1
ATOM 622 C CA . ALA A 1 79 ? 14.851 -4.814 -13.418 1.00 94.19 79 ALA A CA 1
ATOM 623 C C . ALA A 1 79 ? 15.587 -3.650 -14.115 1.00 94.19 79 ALA A C 1
ATOM 625 O O . ALA A 1 79 ? 15.362 -3.375 -15.296 1.00 94.19 79 ALA A O 1
ATOM 626 N N . ARG A 1 80 ? 16.502 -2.961 -13.416 1.00 92.25 80 ARG A N 1
ATOM 627 C CA . ARG A 1 80 ? 17.369 -1.935 -14.029 1.00 92.25 80 ARG A CA 1
ATOM 628 C C . ARG A 1 80 ? 18.358 -2.545 -15.028 1.00 92.25 80 ARG A C 1
ATOM 630 O O . ARG A 1 80 ? 18.555 -1.977 -16.103 1.00 92.25 80 ARG A O 1
ATOM 637 N N . ALA A 1 81 ? 18.951 -3.692 -14.703 1.00 93.00 81 ALA A N 1
ATOM 638 C CA . ALA A 1 81 ? 19.883 -4.391 -15.587 1.00 93.00 81 ALA A CA 1
ATOM 639 C C . ALA A 1 81 ? 19.202 -4.880 -16.880 1.00 93.00 81 ALA A C 1
ATOM 641 O O . ALA A 1 81 ? 19.717 -4.640 -17.975 1.00 93.00 81 ALA A O 1
ATOM 642 N N . GLU A 1 82 ? 18.010 -5.474 -16.774 1.00 91.00 82 GLU A N 1
ATOM 643 C CA . GLU A 1 82 ? 17.201 -5.919 -17.920 1.00 91.00 82 GLU A CA 1
ATOM 644 C C . GLU A 1 82 ? 16.869 -4.757 -18.866 1.00 91.00 82 GLU A C 1
ATOM 646 O O . GLU A 1 82 ? 17.026 -4.873 -20.085 1.00 91.00 82 GLU A O 1
ATOM 651 N N . LYS A 1 83 ? 16.494 -3.595 -18.312 1.00 86.88 83 LYS A N 1
ATOM 652 C CA . LYS A 1 83 ? 16.255 -2.380 -19.104 1.00 86.88 83 LYS A CA 1
ATOM 653 C C . LYS A 1 83 ? 17.508 -1.955 -19.873 1.00 86.8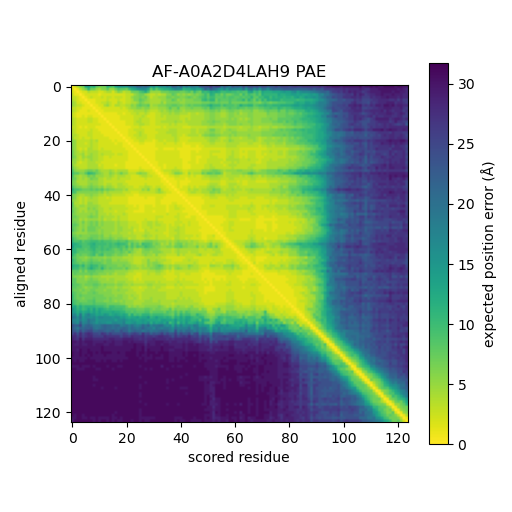8 83 LYS A C 1
ATOM 655 O O . LYS A 1 83 ? 17.391 -1.637 -21.055 1.00 86.88 83 LYS A O 1
ATOM 660 N N . LYS A 1 84 ? 18.697 -1.987 -19.262 1.00 86.75 84 LYS A N 1
ATOM 661 C CA . LYS A 1 84 ? 19.961 -1.624 -19.934 1.00 86.75 84 LYS A CA 1
ATOM 662 C C . LYS A 1 84 ? 20.291 -2.570 -21.096 1.00 86.75 84 LYS A C 1
ATOM 664 O O . LYS A 1 84 ? 20.694 -2.108 -22.162 1.00 86.75 84 LYS A O 1
ATOM 669 N N . LEU A 1 85 ? 20.071 -3.874 -20.918 1.00 82.06 85 LEU A N 1
ATOM 670 C CA . LEU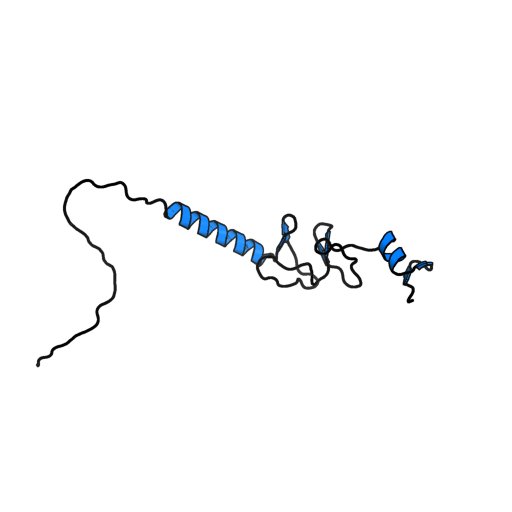 A 1 85 ? 20.273 -4.868 -21.979 1.00 82.06 85 LEU A CA 1
ATOM 671 C C . LEU A 1 85 ? 19.277 -4.693 -23.129 1.00 82.06 85 LEU A C 1
ATOM 673 O O . LEU A 1 85 ? 19.676 -4.774 -24.290 1.00 82.06 85 LEU A O 1
ATOM 677 N N . LYS A 1 86 ? 18.003 -4.412 -22.827 1.00 83.19 86 LYS A N 1
ATOM 678 C CA . LYS A 1 86 ? 16.983 -4.173 -23.857 1.00 83.19 86 LYS A CA 1
ATOM 679 C C . LYS A 1 86 ? 17.312 -2.945 -24.702 1.00 83.19 86 LYS A C 1
ATOM 681 O O . LYS A 1 86 ? 17.250 -3.046 -25.921 1.00 83.19 86 LYS A O 1
ATOM 686 N N . HIS A 1 87 ? 17.726 -1.843 -24.071 1.00 75.50 87 HIS A N 1
ATOM 687 C CA . HIS A 1 87 ? 18.135 -0.635 -24.794 1.00 75.50 87 HIS A CA 1
ATOM 688 C C . HIS A 1 87 ? 19.317 -0.907 -25.725 1.00 75.50 87 HIS A C 1
ATOM 690 O O . HIS A 1 87 ? 19.267 -0.482 -26.875 1.00 75.50 87 HIS A O 1
ATOM 696 N N . ARG A 1 88 ? 20.321 -1.677 -25.272 1.00 73.56 88 ARG A N 1
ATOM 697 C CA . ARG A 1 88 ? 21.461 -2.068 -26.114 1.00 73.56 88 ARG A CA 1
ATOM 698 C C . ARG A 1 88 ? 21.006 -2.869 -27.342 1.00 73.56 88 ARG A C 1
ATOM 700 O O . ARG A 1 88 ? 21.305 -2.482 -28.466 1.00 73.56 88 ARG A O 1
ATOM 707 N N . ARG A 1 89 ? 20.165 -3.891 -27.142 1.00 62.97 89 ARG A N 1
ATOM 708 C CA . ARG A 1 89 ? 19.626 -4.720 -28.238 1.00 62.97 89 ARG A CA 1
ATOM 709 C C . ARG A 1 89 ? 18.772 -3.929 -29.235 1.00 62.97 89 ARG A C 1
ATOM 711 O O . ARG A 1 89 ? 18.818 -4.229 -30.423 1.00 62.97 89 ARG A O 1
ATOM 718 N N . THR A 1 90 ? 18.005 -2.933 -28.782 1.00 60.38 90 THR A N 1
ATOM 719 C CA . THR A 1 90 ? 17.224 -2.065 -29.681 1.00 60.38 90 THR A CA 1
ATOM 720 C C . THR A 1 90 ? 18.097 -1.066 -30.435 1.00 60.38 90 THR A C 1
ATOM 722 O O . THR A 1 90 ? 17.844 -0.848 -31.614 1.00 60.38 90 THR A O 1
ATOM 725 N N . SER A 1 91 ? 19.149 -0.516 -29.815 1.00 58.81 91 SER A N 1
ATOM 726 C CA . SER A 1 91 ? 20.124 0.335 -30.523 1.00 58.81 91 SER A CA 1
ATOM 727 C C . SER A 1 91 ? 20.970 -0.441 -31.540 1.00 58.81 91 SER A C 1
ATOM 729 O O . SER A 1 91 ? 21.432 0.136 -32.517 1.00 58.81 91 SER A O 1
ATOM 731 N N . GLU A 1 92 ? 21.132 -1.751 -31.345 1.00 57.31 92 GLU A N 1
ATOM 732 C CA . GLU A 1 92 ? 21.859 -2.649 -32.253 1.00 57.31 92 GLU A CA 1
ATOM 733 C C . GLU A 1 92 ? 20.958 -3.266 -33.350 1.00 57.31 92 GLU A C 1
ATOM 735 O O . GLU A 1 92 ? 21.462 -3.905 -34.267 1.00 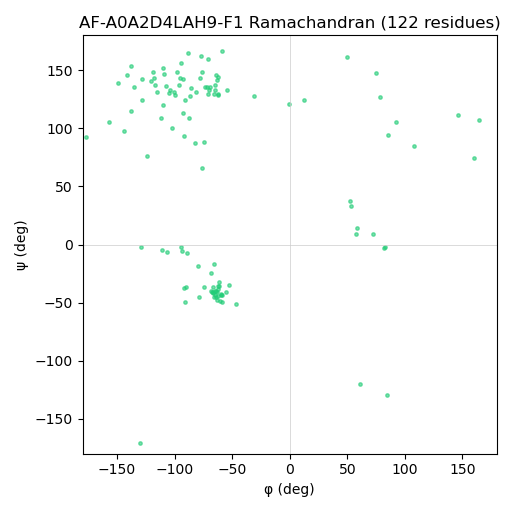57.31 92 GLU A O 1
ATOM 740 N N . THR A 1 93 ? 19.631 -3.070 -33.291 1.00 55.81 93 THR A N 1
ATOM 741 C CA . THR A 1 93 ? 18.650 -3.572 -34.287 1.00 55.81 93 THR A CA 1
ATOM 742 C C . THR A 1 93 ? 18.323 -2.550 -35.386 1.00 55.81 93 THR A C 1
ATOM 744 O O . THR A 1 93 ? 17.672 -2.880 -36.375 1.00 55.81 93 THR A O 1
ATOM 747 N N . SER A 1 94 ? 18.833 -1.322 -35.297 1.00 52.38 94 SER A N 1
ATOM 748 C CA . SER A 1 94 ? 18.816 -0.344 -36.393 1.00 52.38 94 SER A CA 1
ATOM 749 C C . SER A 1 94 ? 19.874 -0.668 -37.458 1.00 52.38 94 SER A C 1
ATOM 751 O O . SER A 1 94 ? 20.818 0.079 -37.684 1.00 52.38 94 SER A O 1
ATOM 753 N N . ILE A 1 95 ? 19.690 -1.797 -38.134 1.00 56.41 95 ILE A N 1
ATOM 754 C CA . ILE A 1 95 ? 20.214 -2.052 -39.477 1.00 56.41 95 ILE A CA 1
ATOM 755 C C . ILE A 1 95 ? 19.016 -2.417 -40.352 1.00 56.41 95 ILE A C 1
ATOM 757 O O . ILE A 1 95 ? 18.770 -3.577 -40.666 1.00 56.41 95 ILE A O 1
ATOM 761 N N . SER A 1 96 ? 18.240 -1.402 -40.740 1.00 49.03 96 SER A N 1
ATOM 762 C CA . SER A 1 96 ? 17.499 -1.501 -41.997 1.00 49.03 96 SER A CA 1
ATOM 763 C C . SER A 1 96 ? 18.537 -1.567 -43.123 1.00 49.03 96 SER A C 1
ATOM 765 O O . SER A 1 96 ? 19.478 -0.767 -43.105 1.00 49.03 96 SER A O 1
ATOM 767 N N . PRO A 1 97 ? 18.421 -2.493 -44.088 1.00 55.78 97 PRO A N 1
ATOM 768 C CA . PRO A 1 97 ? 19.355 -2.543 -45.202 1.00 55.78 97 PRO A CA 1
ATOM 769 C C . PRO A 1 97 ? 19.187 -1.267 -46.044 1.00 55.78 97 PRO A C 1
ATOM 771 O O . PRO A 1 97 ? 18.054 -0.946 -46.417 1.00 55.78 97 PRO A O 1
ATOM 774 N N . PRO A 1 98 ? 20.258 -0.520 -46.370 1.00 47.03 98 PRO A N 1
ATOM 775 C CA . PRO A 1 98 ? 20.176 0.429 -47.465 1.00 47.03 98 PRO A CA 1
ATOM 776 C C . PRO A 1 98 ? 19.958 -0.363 -48.761 1.00 47.03 98 PRO A C 1
ATOM 778 O O . PRO A 1 98 ? 20.512 -1.446 -48.951 1.00 47.03 98 PRO A O 1
ATOM 781 N N . GLY A 1 99 ? 19.062 0.152 -49.597 1.00 44.41 99 GLY A N 1
ATOM 782 C CA . GLY A 1 99 ? 18.551 -0.521 -50.780 1.00 44.41 99 GLY A CA 1
ATOM 783 C C . GLY A 1 99 ? 19.600 -0.921 -51.819 1.00 44.41 99 GLY A C 1
ATOM 784 O O . GLY A 1 99 ? 20.747 -0.483 -51.825 1.00 44.41 99 GLY A O 1
ATOM 785 N N . SER A 1 100 ? 19.126 -1.773 -52.721 1.00 51.53 100 SER A N 1
ATOM 786 C CA . SER A 1 100 ? 19.743 -2.275 -53.943 1.00 51.53 100 SER A CA 1
ATOM 787 C C . SER A 1 100 ? 20.703 -1.310 -54.649 1.00 51.53 100 SER A C 1
ATOM 789 O O . SER A 1 100 ? 20.310 -0.219 -55.051 1.00 51.53 100 SER A O 1
ATOM 791 N N . SER A 1 101 ? 21.922 -1.783 -54.930 1.00 47.41 101 SER A N 1
ATOM 792 C CA . SER A 1 101 ? 22.729 -1.414 -56.103 1.00 47.41 101 SER A CA 1
ATOM 793 C C . SER A 1 101 ? 23.756 -2.520 -56.391 1.00 47.41 101 SER A C 1
ATOM 795 O O . SER A 1 101 ? 24.706 -2.728 -55.648 1.00 47.41 101 SER A O 1
ATOM 797 N N . ILE A 1 102 ? 23.449 -3.275 -57.446 1.00 54.56 102 ILE A N 1
ATOM 798 C CA . ILE A 1 102 ? 24.266 -4.109 -58.347 1.00 54.56 102 ILE A CA 1
ATOM 799 C C . ILE A 1 102 ? 25.787 -4.145 -58.058 1.00 54.56 102 ILE A C 1
ATOM 801 O O . ILE A 1 102 ? 26.461 -3.129 -58.198 1.00 54.56 102 ILE A O 1
ATOM 805 N N . GLY A 1 103 ? 26.339 -5.344 -57.792 1.00 37.00 103 GLY A N 1
ATOM 806 C CA . GLY A 1 103 ? 27.787 -5.596 -57.892 1.00 37.00 103 GLY A CA 1
ATOM 807 C C . GLY A 1 103 ? 28.360 -6.810 -57.133 1.00 37.00 103 GLY A C 1
ATOM 808 O O . GLY A 1 103 ? 29.044 -6.602 -56.147 1.00 37.00 103 GLY A O 1
ATOM 809 N N . SER A 1 104 ? 28.127 -8.034 -57.638 1.00 46.72 104 SER A N 1
ATOM 810 C CA . SER A 1 104 ? 29.024 -9.227 -57.674 1.00 46.72 104 SER A CA 1
ATOM 811 C C . SER A 1 104 ? 29.791 -9.770 -56.425 1.00 46.72 104 SER A C 1
ATOM 813 O O . SER A 1 104 ? 29.889 -9.121 -55.394 1.00 46.72 104 SER A O 1
ATOM 815 N N . PRO A 1 105 ? 30.265 -11.042 -56.455 1.00 57.94 105 PRO A N 1
ATOM 816 C CA . PRO A 1 105 ? 30.157 -11.978 -55.331 1.00 57.94 105 PRO A CA 1
ATOM 817 C C . PRO A 1 105 ? 31.418 -12.077 -54.463 1.00 57.94 105 PRO A C 1
ATOM 819 O O . PRO A 1 105 ? 32.528 -12.015 -54.976 1.00 57.94 105 PRO A O 1
ATOM 822 N N . ASN A 1 106 ? 31.240 -12.333 -53.162 1.00 42.00 106 ASN A N 1
ATOM 823 C CA . ASN A 1 106 ? 32.040 -13.271 -52.355 1.00 42.00 106 ASN A CA 1
ATOM 824 C C . ASN A 1 106 ? 31.453 -13.327 -50.934 1.00 42.00 106 ASN A C 1
ATOM 826 O O . ASN A 1 106 ? 31.759 -12.508 -50.070 1.00 42.00 106 ASN A O 1
ATOM 830 N N . ARG A 1 107 ? 30.548 -14.281 -50.699 1.00 50.06 107 ARG A N 1
ATOM 831 C CA . ARG A 1 107 ? 30.028 -14.578 -49.360 1.00 50.06 107 ARG A CA 1
ATOM 832 C C . ARG A 1 107 ? 30.951 -15.595 -48.695 1.00 50.06 107 ARG A C 1
ATOM 834 O O . ARG A 1 107 ? 30.891 -16.768 -49.038 1.00 50.06 107 ARG A O 1
ATOM 841 N N . VAL A 1 108 ? 31.723 -15.172 -47.696 1.00 47.03 108 VAL A N 1
ATOM 842 C CA . VAL A 1 108 ? 32.176 -16.091 -46.643 1.00 47.03 108 VAL A CA 1
ATOM 843 C C . VAL A 1 108 ? 31.147 -16.004 -45.522 1.00 47.03 108 VAL A C 1
ATOM 845 O O . VAL A 1 108 ? 31.193 -15.112 -44.681 1.00 47.03 108 VAL A O 1
ATOM 848 N N . ILE A 1 109 ? 30.161 -16.900 -45.561 1.00 50.09 109 ILE A N 1
ATOM 849 C CA . ILE A 1 109 ? 29.279 -17.163 -44.424 1.00 50.09 109 ILE A CA 1
ATOM 850 C C . ILE A 1 109 ? 29.766 -18.458 -43.790 1.00 50.09 109 ILE A C 1
ATOM 852 O O . ILE A 1 109 ? 29.468 -19.545 -44.273 1.00 50.09 109 ILE A O 1
ATOM 856 N N . CYS A 1 110 ? 30.522 -18.338 -42.701 1.00 45.06 110 CYS A N 1
ATOM 857 C CA . CYS A 1 110 ? 30.737 -19.452 -41.787 1.00 45.06 110 CYS A CA 1
ATOM 858 C C . CYS A 1 110 ? 29.536 -19.523 -40.840 1.00 45.06 110 CYS A C 1
ATOM 860 O O . CYS A 1 110 ? 29.547 -18.928 -39.764 1.00 45.06 110 CYS A O 1
ATOM 862 N N . SER A 1 111 ? 28.491 -20.237 -41.250 1.00 40.84 111 SER A N 1
ATOM 863 C CA . SER A 1 111 ? 27.454 -20.720 -40.340 1.00 40.84 111 SER A CA 1
ATOM 864 C C . SER A 1 111 ? 27.557 -22.234 -40.256 1.00 40.84 111 SER A C 1
ATOM 866 O O . SER A 1 111 ? 27.275 -22.961 -41.206 1.00 40.84 111 SER A O 1
ATOM 868 N N . LEU A 1 112 ? 28.017 -22.663 -39.088 1.00 48.12 112 LEU A N 1
ATOM 869 C CA . LEU A 1 112 ? 28.029 -24.026 -38.602 1.00 48.12 112 LEU A CA 1
ATOM 870 C C . LEU A 1 112 ? 26.612 -24.621 -38.656 1.00 48.12 112 LEU A C 1
ATOM 872 O O . LEU A 1 112 ? 25.673 -24.019 -38.140 1.00 48.12 112 LEU A O 1
ATOM 876 N N . GLY A 1 113 ? 26.508 -25.836 -39.192 1.00 44.12 113 GLY A N 1
ATOM 877 C CA . GLY A 1 113 ? 25.453 -26.786 -38.846 1.00 44.12 113 GLY A CA 1
ATOM 878 C C . GLY A 1 113 ? 24.201 -26.742 -39.716 1.00 44.12 113 GLY A C 1
ATOM 879 O O . GLY A 1 113 ? 23.336 -25.892 -39.549 1.00 44.12 113 GLY A O 1
ATOM 880 N N . THR A 1 114 ? 24.055 -27.738 -40.585 1.00 47.78 114 THR A N 1
ATOM 881 C CA . THR A 1 114 ? 23.050 -28.816 -40.460 1.00 47.78 114 THR A CA 1
ATOM 882 C C . THR A 1 114 ? 22.925 -29.515 -41.810 1.00 47.78 114 THR A C 1
ATOM 884 O O . THR A 1 114 ? 22.345 -28.966 -42.735 1.00 47.78 114 THR A O 1
ATOM 887 N N . LEU A 1 115 ? 23.449 -30.736 -41.939 1.00 37.72 115 LEU A N 1
ATOM 888 C CA . LEU A 1 115 ? 23.019 -31.642 -43.003 1.00 37.72 115 LEU A CA 1
ATOM 889 C C . LEU A 1 115 ? 22.871 -33.058 -42.446 1.00 37.72 115 LEU A C 1
ATOM 891 O O . LEU A 1 115 ? 23.826 -33.697 -42.018 1.00 37.72 115 LEU A O 1
ATOM 895 N N . SER A 1 116 ? 21.628 -33.509 -42.461 1.00 35.91 116 SER A N 1
ATOM 896 C CA . SER A 1 116 ? 21.175 -34.893 -42.593 1.00 35.91 116 SER A CA 1
ATOM 897 C C . SER A 1 116 ? 19.974 -34.816 -43.553 1.00 35.91 116 SER A C 1
ATOM 899 O O . SER A 1 116 ? 19.346 -33.748 -43.559 1.00 35.91 116 SER A O 1
ATOM 901 N N . PRO A 1 117 ? 19.575 -35.840 -44.337 1.00 54.12 117 PRO A N 1
ATOM 902 C CA . PRO A 1 117 ? 20.054 -37.225 -44.465 1.00 54.12 117 PRO A CA 1
ATOM 903 C C . PRO A 1 117 ? 20.320 -37.630 -45.947 1.00 54.12 117 PRO A C 1
ATOM 905 O O . PRO A 1 117 ? 20.186 -36.815 -46.852 1.00 54.12 117 PRO A O 1
ATOM 908 N N . TYR A 1 118 ? 20.579 -38.926 -46.174 1.00 34.25 118 TYR A N 1
ATOM 909 C CA . TYR A 1 118 ? 20.369 -39.695 -47.423 1.00 34.25 118 TYR A CA 1
ATOM 910 C C . TYR A 1 118 ? 21.613 -40.119 -48.244 1.00 34.25 118 TYR A C 1
ATOM 912 O O . TYR A 1 118 ? 21.984 -39.510 -49.239 1.00 34.25 118 TYR A O 1
ATOM 920 N N . SER A 1 119 ? 22.154 -41.262 -47.790 1.00 41.41 119 SER A N 1
ATOM 921 C CA . SER A 1 119 ? 22.491 -42.499 -48.531 1.00 41.41 119 SER A CA 1
ATOM 922 C C . SER A 1 119 ? 23.706 -42.622 -49.465 1.00 41.41 119 SER A C 1
ATOM 924 O O . SER A 1 119 ? 24.041 -41.732 -50.235 1.00 41.41 119 SER A O 1
ATOM 926 N N . GLN A 1 120 ? 24.189 -43.875 -49.431 1.00 40.16 120 GLN A N 1
ATOM 927 C CA . GLN A 1 120 ? 25.039 -44.640 -50.348 1.00 40.16 120 GLN A CA 1
ATOM 928 C C . GLN A 1 120 ? 26.551 -44.465 -50.184 1.00 40.16 120 GLN A C 1
ATOM 930 O O . GLN A 1 120 ? 27.121 -43.445 -50.541 1.00 40.16 120 GLN A O 1
ATOM 935 N N . ASP A 1 121 ? 27.193 -45.353 -49.417 1.00 41.44 121 ASP A N 1
ATOM 936 C CA . ASP A 1 121 ? 27.589 -46.736 -49.771 1.00 41.44 121 ASP A CA 1
ATOM 937 C C . ASP A 1 121 ? 28.853 -46.732 -50.638 1.00 41.44 121 ASP A C 1
ATOM 939 O O . ASP A 1 121 ? 28.875 -46.090 -51.683 1.00 41.44 121 ASP A O 1
ATOM 943 N N . ILE A 1 122 ? 29.854 -47.509 -50.202 1.00 43.50 122 ILE A N 1
ATOM 944 C CA . ILE A 1 122 ? 30.745 -48.399 -50.978 1.00 43.50 122 ILE A CA 1
ATOM 945 C C . ILE A 1 122 ? 32.154 -48.414 -50.346 1.00 43.50 122 ILE A C 1
ATOM 947 O O . ILE A 1 122 ? 32.849 -47.405 -50.344 1.00 43.50 122 ILE A O 1
ATOM 951 N N . TYR A 1 123 ? 32.486 -49.582 -49.772 1.00 40.88 123 TYR A N 1
ATOM 952 C CA . TYR A 1 123 ? 33.774 -50.307 -49.725 1.00 40.88 123 TYR A CA 1
ATOM 953 C C . TYR A 1 123 ? 35.018 -49.513 -50.186 1.00 40.88 123 TYR A C 1
ATOM 955 O O . TYR A 1 123 ? 35.034 -48.988 -51.294 1.00 40.88 123 TYR A O 1
ATOM 963 N N . GLU A 1 124 ? 36.081 -49.382 -49.389 1.00 43.16 124 GLU A N 1
ATOM 964 C CA . GLU A 1 124 ? 36.966 -50.447 -48.871 1.00 43.16 124 GLU A CA 1
ATOM 965 C C . GLU A 1 124 ? 37.730 -49.977 -47.618 1.00 43.16 124 GLU A C 1
ATOM 967 O O . GLU A 1 124 ? 38.154 -48.796 -47.590 1.00 43.16 124 GLU A O 1
#

Nearest PDB structures (foldseek):
  1wig-assembly1_A  TM=7.564E-01  e=1.365E-06  Homo sapiens
  7d2t-assembly2_D  TM=6.400E-01  e=6.016E-06  Homo sapiens
  1v6g-assembly1_A  TM=6.048E-01  e=6.417E-06  Homo sapiens
  6mif-assembly1_A  TM=6.612E-01  e=7.118E-04  Homo sapiens
  2dlo-assembly1_A  TM=5.677E-01  e=3.734E-04  Homo sapiens